Protein AF-A0A3Q1H8G5-F1 (afdb_monomer)

Secondary structure (DSSP, 8-state):
------------------------TT--EES-EEPPTTS-TTEEEEESSTTS-SSEEEEEEEETTEEE--TT---SS-EE----EE----EE-GGGGTT-TTS-EEEE-BTTBEE-TT-TTPEEEETTEEEEEEEEES-SSSTTSS-EEEEETTSHHHHHHHHHHHSS--

Radius of gyration: 20.3 Å; Cα contacts (8 Å, |Δi|>4): 297; chains: 1; bounding box: 33×38×78 Å

Foldseek 3Di:
DDDDDDDDDDDDDDDDPPPPPPPPVDPQKFQFDFDDPPRCVFKWWDAQDPVNPPQIAIWGPQDPPDTFFDPVSDYPHDIDDDTDTDDDWAWDDVPVVVPPVPFQKTWTADPRIDGDHRHGHTFDDDPRDGQWGFHAAPDDPDPRPGTGMTGGCVPPVNQVVCCVVVVDRD

Sequence (170 aa):
LGGISPSLGGELSISGVTVSTVVHLQKRIIGGQTCGKNERQYHVKLSTDPTGTSLLCGGSLVSKQWILTAAHCKFPGNIYWYTLQCLDIEVVDPRFLETTSYQHLFCAKTPKVDISKGNSGGGVVYKDRIYGVITFSGARTHAFVKPAVFMNIYHESYLRWITQTVGVDA

Organism: Anabas testudineus (NCBI:txid64144)

Mean predicted aligned error: 12.1 Å

pLDDT: mean 70.74, std 19.52, range [25.08, 91.75]

Solvent-accessible surface area (backbone atoms only — not comparable to full-atom values): 10540 Å² total; per-residue (Å²): 140,85,86,87,84,88,86,84,90,77,91,82,81,83,91,77,85,76,76,73,84,64,82,64,93,68,63,40,42,42,75,49,42,74,49,55,92,79,76,48,84,38,65,38,39,39,22,64,43,96,83,65,78,44,70,52,24,22,15,22,53,72,49,102,89,41,71,48,55,36,84,89,67,75,74,97,51,60,82,47,86,75,95,54,70,40,74,87,70,42,78,44,84,53,84,88,50,83,86,50,93,87,60,64,62,46,27,28,53,38,90,72,37,38,74,39,83,33,39,32,6,18,59,40,73,56,93,95,31,55,44,25,32,30,59,49,54,62,39,95,87,47,83,65,73,43,44,32,36,26,38,38,42,67,41,67,73,46,39,50,50,47,27,72,72,72,72,44,87,101

Structure (mmCIF, N/CA/C/O backbone):
data_AF-A0A3Q1H8G5-F1
#
_entry.id   AF-A0A3Q1H8G5-F1
#
loop_
_atom_site.group_PDB
_atom_site.id
_atom_site.type_symbol
_atom_site.label_atom_id
_atom_site.label_alt_id
_atom_site.label_comp_id
_atom_site.label_asym_id
_atom_site.label_entity_id
_atom_site.label_seq_id
_atom_site.pdbx_PDB_ins_code
_atom_site.Cartn_x
_atom_site.Cartn_y
_atom_site.Cartn_z
_atom_site.occupancy
_atom_site.B_iso_or_equiv
_atom_site.auth_seq_id
_atom_site.auth_comp_id
_atom_site.auth_asym_id
_atom_site.auth_atom_id
_atom_site.pdbx_PDB_model_num
ATOM 1 N N . LEU A 1 1 ? -5.800 -14.098 -61.356 1.00 33.84 1 LEU A N 1
ATOM 2 C CA . LEU A 1 1 ? -4.743 -13.210 -61.893 1.00 33.84 1 LEU A CA 1
ATOM 3 C C . LEU A 1 1 ? -4.553 -12.072 -60.904 1.00 33.84 1 LEU A C 1
ATOM 5 O O . LEU A 1 1 ? -5.529 -11.389 -60.633 1.00 33.84 1 LEU A O 1
ATOM 9 N N . GLY A 1 2 ? -3.350 -11.925 -60.345 1.00 32.28 2 GLY A N 1
ATOM 10 C CA . GLY A 1 2 ? -2.993 -10.807 -59.464 1.00 32.28 2 GLY A CA 1
ATOM 11 C C . GLY A 1 2 ? -2.474 -11.235 -58.093 1.00 32.28 2 GLY A C 1
ATOM 12 O O . GLY A 1 2 ? -3.167 -11.079 -57.097 1.00 32.28 2 GLY A O 1
ATOM 13 N N . GLY A 1 3 ? -1.256 -11.774 -58.050 1.00 25.08 3 GLY A N 1
ATOM 14 C CA . GLY A 1 3 ? -0.401 -11.647 -56.870 1.00 25.08 3 GLY A CA 1
ATOM 15 C C . GLY A 1 3 ? 0.509 -10.427 -57.034 1.00 25.08 3 GLY A C 1
ATOM 16 O O . GLY A 1 3 ? 0.757 -10.034 -58.168 1.00 25.08 3 GLY A O 1
ATOM 17 N N . ILE A 1 4 ? 0.964 -9.853 -55.916 1.00 31.89 4 ILE A N 1
ATOM 18 C CA . ILE A 1 4 ? 2.313 -9.318 -55.634 1.00 31.89 4 ILE A CA 1
ATOM 19 C C . ILE A 1 4 ? 2.348 -8.997 -54.123 1.00 31.89 4 ILE A C 1
ATOM 21 O O . ILE A 1 4 ? 1.467 -8.334 -53.584 1.00 31.89 4 ILE A O 1
ATOM 25 N N . SER A 1 5 ? 3.389 -9.478 -53.453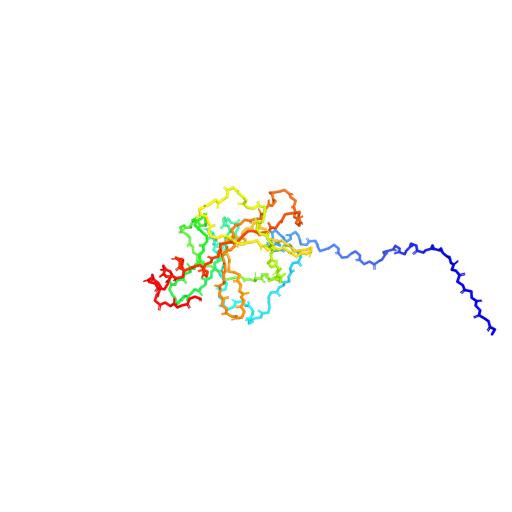 1.00 27.59 5 SER A N 1
ATOM 26 C CA . SER A 1 5 ? 3.923 -9.029 -52.157 1.00 27.59 5 SER A CA 1
ATOM 27 C C . SER A 1 5 ? 5.415 -8.714 -52.405 1.00 27.59 5 SER A C 1
ATOM 29 O O . SER A 1 5 ? 5.925 -9.165 -53.434 1.00 27.59 5 SER A O 1
ATOM 31 N N . PRO A 1 6 ? 6.211 -8.174 -51.465 1.00 50.50 6 PRO A N 1
ATOM 32 C CA . PRO A 1 6 ? 6.148 -6.942 -50.661 1.00 50.50 6 PRO A CA 1
ATOM 33 C C . PRO A 1 6 ? 7.353 -6.003 -50.983 1.00 50.50 6 PRO A C 1
ATOM 35 O O . PRO A 1 6 ? 8.264 -6.413 -51.696 1.00 50.50 6 PRO A O 1
ATOM 38 N N . SER A 1 7 ? 7.424 -4.773 -50.440 1.00 29.95 7 SER A N 1
ATOM 39 C CA . SER A 1 7 ? 8.676 -4.181 -49.887 1.00 29.95 7 SER A CA 1
ATOM 40 C C . SER A 1 7 ? 8.590 -2.696 -49.474 1.00 29.95 7 SER A C 1
ATOM 42 O O . SER A 1 7 ? 8.027 -1.862 -50.169 1.00 29.95 7 SER A O 1
ATOM 44 N N . LEU A 1 8 ? 9.249 -2.441 -48.332 1.00 32.53 8 LEU A N 1
ATOM 45 C CA . LEU A 1 8 ? 10.054 -1.280 -47.913 1.00 32.53 8 LEU A CA 1
ATOM 46 C C . LEU A 1 8 ? 9.438 0.125 -47.725 1.00 32.53 8 LEU A C 1
ATOM 48 O O . LEU A 1 8 ? 9.136 0.836 -48.672 1.00 32.53 8 LEU A O 1
ATOM 52 N N . GLY A 1 9 ? 9.540 0.590 -46.472 1.00 36.12 9 GLY A N 1
ATOM 53 C CA . GLY A 1 9 ? 10.155 1.889 -46.170 1.00 36.12 9 GLY A CA 1
ATOM 54 C C . GLY A 1 9 ? 9.215 3.089 -46.102 1.00 36.12 9 GLY A C 1
ATOM 55 O O . GLY A 1 9 ? 9.103 3.847 -47.054 1.00 36.12 9 GLY A O 1
ATOM 56 N N . GLY A 1 10 ? 8.619 3.316 -44.931 1.00 28.31 10 GLY A N 1
ATOM 57 C CA . GLY A 1 10 ? 7.904 4.551 -44.617 1.00 28.31 10 GLY A CA 1
ATOM 58 C C . GLY A 1 10 ? 8.038 4.883 -43.138 1.00 28.31 10 GLY A C 1
ATOM 59 O O . GLY A 1 10 ? 7.165 4.553 -42.341 1.00 28.31 10 GLY A O 1
ATOM 60 N N . GLU A 1 11 ? 9.154 5.505 -42.770 1.00 36.53 11 GLU A N 1
ATOM 61 C CA . GLU A 1 11 ? 9.314 6.200 -41.496 1.00 36.53 11 GLU A CA 1
ATOM 62 C C . GLU A 1 11 ? 8.418 7.449 -41.543 1.00 36.53 11 GLU A C 1
ATOM 64 O O . GLU A 1 11 ? 8.689 8.386 -42.292 1.00 36.53 11 GLU A O 1
ATOM 69 N N . LEU A 1 12 ? 7.298 7.443 -40.813 1.00 27.19 12 LEU A N 1
ATOM 70 C CA . LEU A 1 12 ? 6.397 8.595 -40.716 1.00 27.19 12 LEU A CA 1
ATOM 71 C C . LEU A 1 12 ? 6.588 9.275 -39.360 1.00 27.19 12 LEU A C 1
ATOM 73 O O . LEU A 1 12 ? 6.118 8.820 -38.317 1.00 27.19 12 LEU A O 1
ATOM 77 N N . SER A 1 13 ? 7.344 10.367 -39.426 1.00 30.36 13 SER A N 1
ATOM 78 C CA . SER A 1 13 ? 7.759 11.238 -38.335 1.00 30.36 13 SER A CA 1
ATOM 79 C C . SER A 1 13 ? 6.716 12.343 -38.079 1.00 30.36 13 SER A C 1
ATOM 81 O O . SER A 1 13 ? 6.451 13.174 -38.941 1.00 30.36 13 SER A O 1
ATOM 83 N N . ILE A 1 14 ? 6.130 12.276 -36.875 1.00 39.06 14 ILE A N 1
ATOM 84 C CA . ILE A 1 14 ? 5.570 13.308 -35.969 1.00 39.06 14 ILE A CA 1
ATOM 85 C C . ILE A 1 14 ? 4.815 14.537 -36.513 1.00 39.06 14 ILE A C 1
ATOM 87 O O . ILE A 1 14 ? 5.379 15.444 -37.116 1.00 39.06 14 ILE A O 1
ATOM 91 N N . SER A 1 15 ? 3.582 14.705 -36.018 1.00 26.53 15 SER A N 1
ATOM 92 C CA . SER A 1 15 ? 3.070 16.007 -35.555 1.00 26.53 15 SER A CA 1
ATOM 93 C C . SER A 1 15 ? 2.015 15.815 -34.468 1.00 26.53 15 SER A C 1
ATOM 95 O O . SER A 1 15 ? 0.877 15.437 -34.722 1.00 26.53 15 SER A O 1
ATOM 97 N N . GLY A 1 16 ? 2.446 16.041 -33.228 1.00 26.61 16 GLY A N 1
ATOM 98 C CA . GLY A 1 16 ? 1.629 15.913 -32.026 1.00 26.61 16 GLY A CA 1
ATOM 99 C C . GLY A 1 16 ? 2.479 15.898 -30.761 1.00 26.61 16 GLY A C 1
ATOM 100 O O . GLY A 1 16 ? 2.270 15.068 -29.883 1.00 26.61 16 GLY A O 1
ATOM 101 N N . VAL A 1 17 ? 3.489 16.769 -30.677 1.00 31.33 17 VAL A N 1
ATOM 102 C CA . VAL A 1 17 ? 4.224 16.977 -29.427 1.00 31.33 17 VAL A CA 1
ATOM 103 C C . VAL A 1 17 ? 3.370 17.881 -28.545 1.00 31.33 17 VAL A C 1
ATOM 105 O O . VAL A 1 17 ? 3.508 19.100 -28.555 1.00 31.33 17 VAL A O 1
ATOM 108 N N . THR A 1 18 ? 2.475 17.294 -27.758 1.00 25.98 18 THR A N 1
ATOM 109 C CA . THR A 1 18 ? 2.007 17.962 -26.544 1.00 25.98 18 THR A CA 1
ATOM 110 C C . THR A 1 18 ? 3.031 17.693 -25.452 1.00 25.98 18 THR A C 1
ATOM 112 O O . THR A 1 18 ? 2.950 16.693 -24.735 1.00 25.98 18 THR A O 1
ATOM 115 N N . VAL A 1 19 ? 4.015 18.588 -25.326 1.00 32.91 19 VAL A N 1
ATOM 116 C CA . VAL A 1 19 ? 4.731 18.741 -24.057 1.00 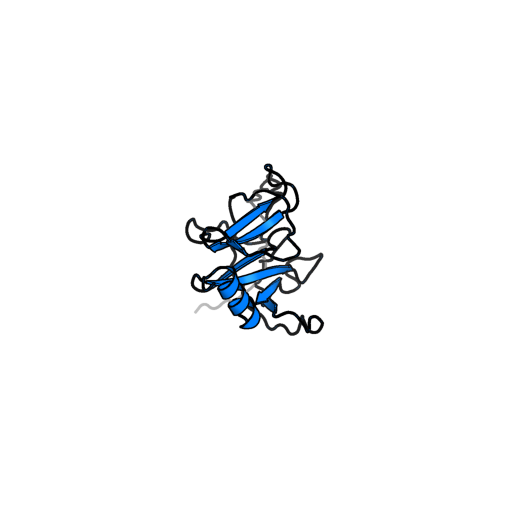32.91 19 VAL A CA 1
ATOM 117 C C . VAL A 1 19 ? 3.693 19.228 -23.055 1.00 32.91 19 VAL A C 1
ATOM 119 O O . VAL A 1 19 ? 3.264 20.378 -23.101 1.00 32.91 19 VAL A O 1
ATOM 122 N N . SER A 1 20 ? 3.257 18.352 -22.152 1.00 30.88 20 SER A N 1
ATOM 123 C CA . SER A 1 20 ? 2.585 18.814 -20.943 1.00 30.88 20 SER A CA 1
ATOM 124 C C . SER A 1 20 ? 3.649 19.517 -20.100 1.00 30.88 20 SER A C 1
ATOM 126 O O . SER A 1 20 ? 4.441 18.874 -19.417 1.00 30.88 20 SER A O 1
ATOM 128 N N . THR A 1 21 ? 3.717 20.844 -20.207 1.00 27.92 21 THR A N 1
ATOM 129 C CA . THR A 1 21 ? 4.611 21.721 -19.432 1.00 27.92 21 THR A CA 1
ATOM 130 C C . THR A 1 21 ? 4.172 21.890 -17.981 1.00 27.92 21 THR A C 1
ATOM 132 O O . THR A 1 21 ? 4.693 22.744 -17.269 1.00 27.92 21 THR A O 1
ATOM 135 N N . VAL A 1 22 ? 3.284 21.035 -17.479 1.00 26.89 22 VAL A N 1
ATOM 136 C CA . VAL A 1 22 ? 3.181 20.861 -16.038 1.00 26.89 22 VAL A CA 1
ATOM 137 C C . VAL A 1 22 ? 4.215 19.811 -15.678 1.00 26.89 22 VAL A C 1
ATOM 139 O O . VAL A 1 22 ? 4.027 18.622 -15.937 1.00 26.89 22 VAL A O 1
ATOM 142 N N . VAL A 1 23 ? 5.311 20.243 -15.057 1.00 28.80 23 VAL A N 1
ATOM 143 C CA . VAL A 1 23 ? 6.088 19.359 -14.192 1.00 28.80 23 VAL A CA 1
ATOM 144 C C . VAL A 1 23 ? 5.113 18.888 -13.115 1.00 28.80 23 VAL A C 1
ATOM 146 O O . VAL A 1 23 ? 4.964 19.508 -12.066 1.00 28.80 23 VAL A O 1
ATOM 149 N N . HIS A 1 24 ? 4.358 17.828 -13.394 1.00 31.58 24 HIS A N 1
ATOM 150 C CA . HIS A 1 24 ? 3.509 17.210 -12.399 1.00 31.58 24 HIS A CA 1
ATOM 151 C C . HIS A 1 24 ? 4.478 16.453 -11.498 1.00 31.58 24 HIS A C 1
ATOM 153 O O . HIS A 1 24 ? 4.760 15.275 -11.710 1.00 31.58 24 HIS A O 1
ATOM 159 N N . LEU A 1 25 ? 5.008 17.147 -10.487 1.00 32.81 25 LEU A N 1
ATOM 160 C CA . LEU A 1 25 ? 5.880 16.631 -9.422 1.00 32.81 25 LEU A CA 1
ATOM 161 C C . LEU A 1 25 ? 5.252 15.456 -8.632 1.00 32.81 25 LEU A C 1
ATOM 163 O O . LEU A 1 25 ? 5.802 15.010 -7.632 1.00 32.81 25 LEU 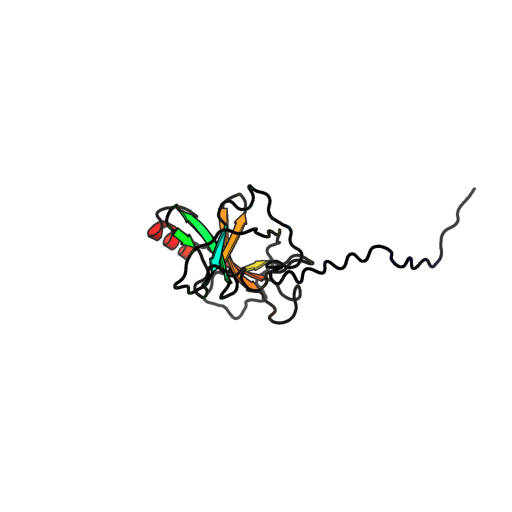A O 1
ATOM 167 N N . GLN A 1 26 ? 4.104 14.936 -9.077 1.00 39.97 26 GLN A N 1
ATOM 168 C CA . GLN A 1 26 ? 3.361 13.818 -8.516 1.00 39.97 26 GLN A CA 1
ATOM 169 C C . GLN A 1 26 ? 2.663 13.000 -9.623 1.00 39.97 26 GLN A C 1
ATOM 171 O O . GLN A 1 26 ? 1.442 12.860 -9.611 1.00 39.97 26 GLN A O 1
ATOM 176 N N . LYS A 1 27 ? 3.395 12.409 -10.579 1.00 39.00 27 LYS A N 1
ATOM 177 C CA . LYS A 1 27 ? 2.939 11.119 -11.142 1.00 39.00 27 LYS A CA 1
ATOM 178 C C . LYS A 1 27 ? 3.249 10.063 -10.090 1.00 39.00 27 LYS A C 1
ATOM 180 O O . LYS A 1 27 ? 4.320 9.463 -10.093 1.00 39.00 27 LYS A O 1
ATOM 185 N N . ARG A 1 28 ? 2.358 9.939 -9.103 1.00 60.34 28 ARG A N 1
ATOM 186 C CA . ARG A 1 28 ? 2.571 9.021 -7.982 1.00 60.34 28 ARG A CA 1
ATOM 187 C C . ARG A 1 28 ? 2.610 7.591 -8.516 1.00 60.34 28 ARG A C 1
ATOM 189 O O . ARG A 1 28 ? 3.457 6.828 -8.088 1.00 60.34 28 ARG A O 1
ATOM 196 N N . ILE A 1 29 ? 1.847 7.264 -9.547 1.00 64.12 29 ILE A N 1
ATOM 197 C CA . ILE A 1 29 ? 1.965 6.016 -10.299 1.00 64.12 29 ILE A CA 1
ATOM 198 C C . ILE A 1 29 ? 2.496 6.319 -11.703 1.00 64.12 29 ILE A C 1
ATOM 200 O O . ILE A 1 29 ? 1.997 7.210 -12.398 1.00 64.12 29 ILE A O 1
ATOM 204 N N . ILE A 1 30 ? 3.513 5.576 -12.140 1.00 73.38 30 ILE A N 1
ATOM 205 C CA . ILE A 1 30 ? 4.056 5.724 -13.492 1.00 73.38 30 ILE A CA 1
ATO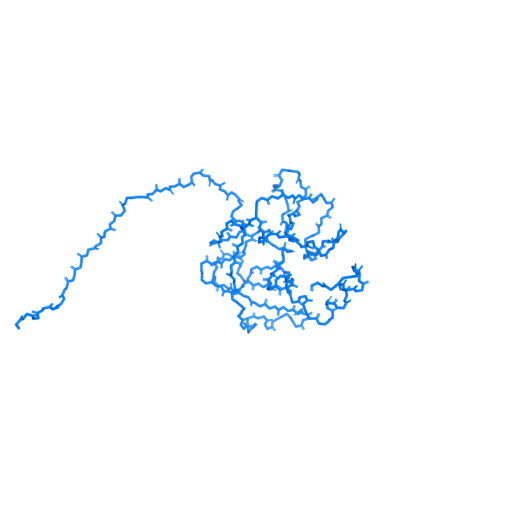M 206 C C . ILE A 1 30 ? 3.187 4.893 -14.434 1.00 73.38 30 ILE A C 1
ATOM 208 O O . ILE A 1 30 ? 2.971 3.718 -14.175 1.00 73.38 30 ILE A O 1
ATOM 212 N N . GLY A 1 31 ? 2.673 5.516 -15.498 1.00 72.62 31 GLY A N 1
ATOM 213 C CA . GLY A 1 31 ? 1.865 4.843 -16.526 1.00 72.62 31 GLY A CA 1
ATOM 214 C C . GLY A 1 31 ? 0.426 4.497 -16.133 1.00 72.62 31 GLY A C 1
ATOM 215 O O . GLY A 1 31 ? -0.279 3.919 -16.949 1.00 72.62 31 GLY A O 1
ATOM 216 N N . GLY A 1 32 ? -0.012 4.865 -14.926 1.00 74.38 32 GLY A N 1
ATOM 217 C CA . GLY A 1 32 ? -1.397 4.689 -14.484 1.00 74.38 32 GLY A CA 1
ATOM 218 C C . GLY A 1 32 ? -2.325 5.8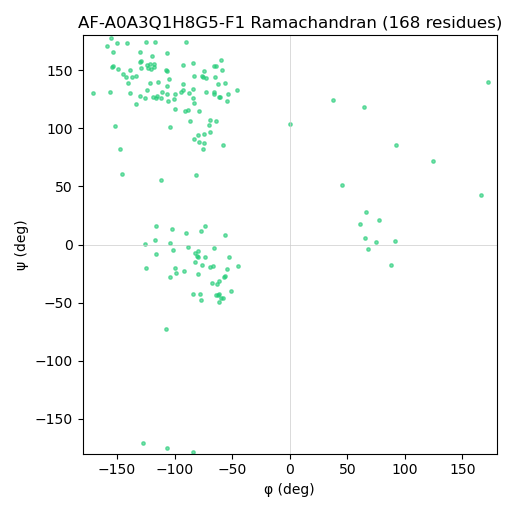20 -14.923 1.00 74.38 32 GLY A C 1
ATOM 219 O O . GLY A 1 32 ? -1.917 6.793 -15.567 1.00 74.38 32 GLY A O 1
ATOM 220 N N . GLN A 1 33 ? -3.579 5.702 -14.507 1.00 79.75 33 GLN A N 1
ATOM 221 C CA . GLN A 1 33 ? -4.677 6.598 -14.845 1.00 79.75 33 GLN A CA 1
ATOM 222 C C . GLN A 1 33 ? -5.265 7.254 -13.594 1.00 79.75 33 GLN A C 1
ATOM 224 O O . GLN A 1 33 ? -5.073 6.789 -12.472 1.00 79.75 33 GLN A O 1
ATOM 229 N N . THR A 1 34 ? -6.002 8.347 -13.771 1.00 75.00 34 THR A N 1
ATOM 230 C CA . THR A 1 34 ? -6.835 8.893 -12.692 1.00 75.00 34 THR A CA 1
ATOM 231 C C . THR A 1 34 ? -7.949 7.897 -12.374 1.00 75.00 34 THR A C 1
ATOM 233 O O . THR A 1 34 ? -8.649 7.469 -13.288 1.00 75.00 34 THR A O 1
ATOM 236 N N . CYS A 1 35 ? -8.128 7.551 -11.098 1.00 72.50 35 CYS A N 1
ATOM 237 C CA . CYS A 1 35 ? -9.200 6.644 -10.681 1.00 72.50 35 CYS A CA 1
ATOM 238 C C . CYS A 1 35 ? -10.583 7.260 -10.938 1.00 72.50 35 CYS A C 1
ATOM 240 O O . CYS A 1 35 ? -10.799 8.455 -10.691 1.00 72.50 35 CYS A O 1
ATOM 242 N N . GLY A 1 36 ? -11.554 6.431 -11.312 1.00 70.00 36 GLY A N 1
ATOM 243 C CA . GLY A 1 36 ? -12.969 6.778 -11.273 1.00 70.00 36 GLY A CA 1
ATOM 244 C C . GLY A 1 36 ? -13.440 7.126 -9.854 1.00 70.00 36 GLY A C 1
ATOM 245 O O . GLY A 1 36 ? -12.850 6.734 -8.845 1.00 70.00 36 GLY A O 1
ATOM 246 N N . LYS A 1 37 ? -14.554 7.863 -9.749 1.00 66.06 37 LYS A N 1
ATOM 247 C CA . LYS A 1 37 ? -15.092 8.347 -8.459 1.00 66.06 37 LYS A CA 1
ATOM 248 C C . LYS A 1 37 ? -15.386 7.215 -7.458 1.00 66.06 37 LYS A C 1
ATOM 250 O O . LYS A 1 37 ? -15.273 7.455 -6.256 1.00 66.06 37 LYS A O 1
ATOM 255 N N . ASN A 1 38 ? -15.698 6.019 -7.966 1.00 67.06 38 ASN A N 1
ATOM 256 C CA . ASN A 1 38 ? -16.071 4.821 -7.204 1.00 67.06 38 ASN A CA 1
ATOM 257 C C . ASN A 1 38 ? -14.933 3.797 -7.053 1.00 67.06 38 ASN A C 1
ATOM 259 O O . ASN A 1 38 ? -15.104 2.829 -6.324 1.00 67.06 38 ASN A O 1
ATOM 263 N N . GLU A 1 39 ? -13.779 4.013 -7.687 1.00 65.81 39 GLU A N 1
ATOM 264 C CA . GLU A 1 39 ? -12.614 3.107 -7.633 1.00 65.81 39 GLU A CA 1
ATOM 265 C C . GLU A 1 39 ? -11.680 3.426 -6.451 1.00 65.81 39 GLU A C 1
ATOM 267 O O . GLU A 1 39 ? -10.672 2.766 -6.223 1.00 65.81 39 GLU A O 1
ATOM 272 N N . ARG A 1 40 ? -12.012 4.470 -5.684 1.00 64.19 40 ARG A N 1
ATOM 273 C CA . ARG A 1 40 ? -11.156 5.076 -4.653 1.00 64.19 40 ARG A CA 1
ATOM 274 C C . ARG A 1 40 ? -11.704 4.975 -3.230 1.00 64.19 40 ARG A C 1
ATOM 276 O O . ARG A 1 40 ? -11.269 5.739 -2.374 1.00 64.19 40 ARG A O 1
ATOM 283 N N . GLN A 1 41 ? -12.688 4.110 -2.982 1.00 63.94 41 GLN A N 1
ATOM 284 C CA . GLN A 1 41 ? -13.548 4.195 -1.789 1.00 63.94 41 GLN A CA 1
ATOM 285 C C . GLN A 1 41 ? -12.786 4.177 -0.458 1.00 63.94 41 GLN A C 1
ATOM 287 O O . GLN A 1 41 ? -13.246 4.780 0.508 1.00 63.94 41 GLN A O 1
ATOM 292 N N . TYR A 1 42 ? -11.604 3.558 -0.426 1.00 74.81 42 TYR A N 1
ATOM 293 C CA . TYR A 1 42 ? -10.847 3.363 0.807 1.00 74.81 42 TYR A CA 1
ATOM 294 C C . TYR A 1 42 ? -9.495 4.082 0.829 1.00 74.81 42 TYR A C 1
ATOM 296 O O . TYR A 1 42 ? -8.857 4.114 1.869 1.00 74.81 42 TYR A O 1
ATOM 304 N N . HIS A 1 43 ? -9.012 4.675 -0.263 1.00 80.94 43 HIS A N 1
ATOM 305 C CA . HIS A 1 43 ? -7.630 5.167 -0.303 1.00 80.94 43 HIS A CA 1
ATOM 306 C C . HIS A 1 43 ? -7.482 6.570 0.314 1.00 80.94 43 HIS A C 1
ATOM 308 O O . HIS A 1 43 ? -8.221 7.495 -0.025 1.00 80.94 43 HIS A O 1
ATOM 314 N N . VAL A 1 44 ? -6.464 6.753 1.159 1.00 79.56 44 VAL A N 1
ATOM 315 C CA . VAL A 1 44 ? -6.110 8.039 1.791 1.00 79.56 44 VAL A CA 1
ATOM 316 C C . VAL A 1 44 ? -4.690 8.472 1.434 1.00 79.56 44 VAL A C 1
ATOM 318 O O . VAL A 1 44 ? -3.807 7.638 1.238 1.00 79.56 44 VAL A O 1
ATOM 321 N N . LYS A 1 45 ? -4.439 9.787 1.398 1.00 79.00 45 LYS A N 1
ATOM 322 C CA . LYS A 1 45 ? -3.082 10.346 1.347 1.00 79.00 45 LYS A CA 1
ATOM 323 C C . LYS A 1 45 ? -2.685 10.810 2.748 1.00 79.00 45 LYS A C 1
ATOM 325 O O . LYS A 1 45 ? -3.357 11.632 3.363 1.00 79.00 45 LYS A O 1
ATOM 330 N N . LEU A 1 46 ? -1.552 10.309 3.215 1.00 78.88 46 LEU A N 1
ATOM 331 C CA . LEU A 1 46 ? -0.916 10.730 4.456 1.00 78.88 46 LEU A CA 1
ATOM 332 C C . LEU A 1 46 ? 0.207 11.716 4.112 1.00 78.88 46 LEU A C 1
ATOM 334 O O . LEU A 1 46 ? 1.007 11.442 3.209 1.00 78.88 46 LEU A O 1
ATOM 338 N N . SER A 1 47 ? 0.216 12.873 4.776 1.00 76.25 47 SER A N 1
ATOM 339 C CA . SER A 1 47 ? 1.158 13.974 4.536 1.00 76.25 47 SER A CA 1
ATOM 340 C C . SER A 1 47 ? 1.547 14.636 5.853 1.00 76.25 47 SER A C 1
ATOM 342 O O . SER A 1 47 ? 0.715 14.799 6.745 1.00 76.25 47 SER A O 1
ATOM 344 N N . THR A 1 48 ? 2.802 15.065 5.966 1.00 71.25 48 THR A N 1
ATOM 345 C CA . THR A 1 48 ? 3.280 15.835 7.125 1.00 71.25 48 THR A CA 1
ATOM 346 C C . THR A 1 48 ? 2.955 17.323 7.049 1.00 71.25 48 THR A C 1
ATOM 348 O O . THR A 1 48 ? 3.022 17.994 8.074 1.00 71.25 48 THR A O 1
ATOM 351 N N . ASP A 1 49 ? 2.571 17.842 5.879 1.00 69.31 49 ASP A N 1
ATOM 352 C CA . ASP A 1 49 ? 2.178 19.243 5.700 1.00 69.31 49 ASP A CA 1
ATOM 353 C C . ASP A 1 49 ? 0.823 19.405 4.970 1.00 69.31 49 ASP A C 1
ATOM 355 O O . ASP A 1 49 ? 0.391 18.486 4.259 1.00 69.31 49 ASP A O 1
ATOM 359 N N . PRO A 1 50 ? 0.139 20.560 5.140 1.00 62.31 50 PRO A N 1
ATOM 360 C CA . PRO A 1 50 ? -1.113 20.883 4.441 1.00 62.31 50 PRO A CA 1
ATOM 361 C C . PRO A 1 50 ? -0.947 21.134 2.942 1.00 62.31 50 PRO A C 1
ATOM 363 O O . PRO A 1 50 ? -1.917 21.072 2.190 1.00 62.31 50 PRO A O 1
ATOM 366 N N . THR A 1 51 ? 0.271 21.436 2.494 1.00 64.38 51 THR A N 1
ATOM 367 C CA . THR A 1 51 ? 0.594 21.681 1.085 1.00 64.38 51 THR A CA 1
ATOM 368 C C . THR A 1 51 ? 0.745 20.377 0.291 1.00 64.38 51 THR A C 1
ATOM 370 O O . THR A 1 51 ? 0.771 20.393 -0.938 1.00 64.38 51 THR A O 1
ATOM 373 N N . GLY A 1 52 ? 0.792 19.226 0.968 1.00 59.41 52 GLY A N 1
ATOM 374 C CA . GLY A 1 52 ? 1.002 17.911 0.378 1.00 59.41 52 GLY A CA 1
ATOM 375 C C . GLY A 1 52 ? 2.391 17.731 -0.238 1.00 59.41 52 GLY A C 1
ATOM 376 O O . GLY A 1 52 ? 2.493 16.978 -1.216 1.00 59.41 52 GLY A O 1
ATOM 377 N N . THR A 1 53 ? 3.406 18.440 0.269 1.00 61.53 53 THR A N 1
ATOM 378 C CA . THR A 1 53 ? 4.757 18.563 -0.314 1.00 61.53 53 THR A CA 1
ATOM 379 C C . THR A 1 53 ? 5.837 17.740 0.393 1.00 61.53 53 THR A C 1
ATOM 381 O O . THR A 1 53 ? 6.792 17.320 -0.257 1.00 61.53 53 THR A O 1
ATOM 384 N N . SER A 1 54 ? 5.694 17.469 1.689 1.00 62.75 54 SER A N 1
ATOM 385 C CA . SER A 1 54 ? 6.616 16.662 2.502 1.00 62.75 54 SER A CA 1
ATOM 386 C C . SER A 1 54 ? 6.031 15.283 2.832 1.00 62.75 54 SER A C 1
ATOM 388 O O . SER A 1 54 ? 4.856 15.047 2.572 1.00 62.75 54 SER A O 1
ATOM 390 N N . LEU A 1 55 ? 6.898 14.360 3.292 1.00 62.72 55 LEU A N 1
ATOM 391 C CA . LEU A 1 55 ? 6.706 12.905 3.464 1.00 62.72 55 LEU A CA 1
ATOM 392 C C . LEU A 1 55 ? 5.317 12.387 3.049 1.00 62.72 55 LEU A C 1
ATOM 394 O O . LEU A 1 55 ? 4.326 12.540 3.758 1.00 62.72 55 LEU A O 1
ATOM 398 N N . LEU A 1 56 ? 5.258 11.752 1.883 1.00 76.94 56 LEU A N 1
ATOM 399 C CA . LEU A 1 56 ? 4.009 11.316 1.276 1.00 76.94 56 LEU A CA 1
ATOM 400 C C . LEU A 1 56 ? 3.877 9.805 1.406 1.00 76.94 56 LEU A C 1
ATOM 402 O O . LEU A 1 56 ? 4.731 9.097 0.890 1.00 76.94 56 LEU A O 1
ATOM 406 N N . CYS A 1 57 ? 2.796 9.308 2.006 1.00 84.56 57 CYS A N 1
ATOM 407 C CA . CYS A 1 57 ? 2.378 7.903 1.896 1.00 84.56 57 CYS A CA 1
ATOM 408 C C . CYS A 1 57 ? 0.903 7.788 1.510 1.00 84.56 57 CYS A C 1
ATOM 410 O O . CYS A 1 57 ? 0.151 8.771 1.519 1.00 84.56 57 CYS A O 1
ATOM 412 N N . GLY A 1 58 ? 0.514 6.593 1.095 1.00 85.19 58 GLY A N 1
ATOM 413 C CA . GLY A 1 58 ? -0.869 6.172 1.005 1.00 85.19 58 GLY A CA 1
ATOM 414 C C . GLY A 1 58 ? -1.333 5.516 2.304 1.00 85.19 58 GLY A C 1
ATOM 415 O O . GLY A 1 58 ? -0.557 5.253 3.226 1.00 85.19 58 GLY A O 1
ATOM 416 N N . GLY A 1 59 ? -2.617 5.219 2.345 1.00 86.62 59 GLY A N 1
ATOM 417 C CA . GLY A 1 59 ? -3.253 4.405 3.366 1.00 86.62 59 GLY A CA 1
ATOM 418 C C . GLY A 1 59 ? -4.563 3.852 2.829 1.00 86.62 59 GLY A C 1
ATOM 419 O O . GLY A 1 59 ? -5.034 4.284 1.772 1.00 86.62 59 GLY A O 1
ATOM 420 N N . SER A 1 60 ? -5.166 2.944 3.584 1.00 88.19 60 SER A N 1
ATOM 421 C CA . SER A 1 60 ? -6.519 2.459 3.333 1.00 88.19 60 SER A CA 1
ATOM 422 C C . SER A 1 60 ? -7.386 2.624 4.575 1.00 88.19 60 SER A C 1
ATOM 424 O O . SER A 1 60 ? -7.017 2.158 5.649 1.00 88.19 60 SER A O 1
ATOM 426 N N . LEU A 1 61 ? -8.528 3.288 4.442 1.00 86.31 61 LEU A N 1
ATOM 427 C CA . LEU A 1 61 ? -9.556 3.393 5.466 1.00 86.31 61 LEU A CA 1
ATOM 428 C C . LEU A 1 61 ? -10.225 2.023 5.624 1.00 86.31 61 LEU A C 1
ATOM 430 O O . LEU A 1 61 ? -11.033 1.628 4.788 1.00 86.31 61 LEU A O 1
ATOM 434 N N . VAL A 1 62 ? -9.860 1.302 6.683 1.00 87.88 62 VAL A N 1
ATOM 435 C CA . VAL A 1 62 ? -10.390 -0.040 6.984 1.00 87.88 62 VAL A CA 1
ATOM 436 C C . VAL A 1 62 ? -11.617 0.023 7.891 1.00 87.88 62 VAL A C 1
ATOM 438 O O . VAL A 1 62 ? -12.451 -0.873 7.880 1.00 87.88 62 VAL A O 1
ATOM 441 N N . SER A 1 63 ? -11.782 1.110 8.647 1.00 85.62 63 SER A N 1
ATOM 442 C CA . SER A 1 63 ? -13.025 1.431 9.349 1.00 85.62 63 SER A CA 1
ATOM 443 C C . SER A 1 63 ? -13.128 2.937 9.588 1.00 85.62 63 SER A C 1
ATOM 445 O O . SER A 1 63 ? -12.202 3.686 9.285 1.00 85.62 63 SER A O 1
ATOM 447 N N . LYS A 1 64 ? -14.238 3.405 10.174 1.00 84.75 64 LYS A N 1
ATOM 448 C CA . LYS A 1 64 ? -14.495 4.840 10.419 1.00 84.75 64 LYS A CA 1
ATOM 449 C C . LYS A 1 64 ? -13.395 5.559 11.214 1.00 84.75 64 LYS A C 1
ATOM 451 O O . LYS A 1 64 ? -13.337 6.783 11.169 1.00 84.75 64 LYS A O 1
ATOM 456 N N . GLN A 1 65 ? -12.571 4.824 11.959 1.00 86.75 65 GLN A N 1
ATOM 457 C CA . GLN A 1 65 ? -11.550 5.379 12.854 1.00 86.75 65 GLN A CA 1
ATOM 458 C C . GLN A 1 65 ? -10.145 4.834 12.580 1.00 86.75 65 GLN A C 1
ATOM 460 O O . GLN A 1 65 ? -9.203 5.223 13.265 1.00 86.75 65 GLN A O 1
ATOM 465 N N . TRP A 1 66 ? -9.987 3.948 11.593 1.00 88.31 66 TRP A N 1
ATOM 466 C CA . TRP A 1 66 ? -8.741 3.219 11.390 1.00 88.31 66 TRP A CA 1
ATOM 467 C C . TRP A 1 66 ? -8.267 3.303 9.947 1.00 88.31 66 TRP A C 1
ATOM 469 O O . TRP A 1 66 ? -8.993 2.981 9.004 1.00 88.31 66 TRP A O 1
ATOM 479 N N . ILE A 1 67 ? -7.006 3.704 9.798 1.00 88.56 67 ILE A N 1
ATOM 480 C CA . ILE A 1 67 ? -6.274 3.684 8.537 1.00 88.56 67 ILE A CA 1
ATOM 481 C C . ILE A 1 67 ? -5.173 2.638 8.647 1.00 88.56 67 ILE A C 1
ATOM 483 O O . ILE A 1 67 ? -4.338 2.691 9.548 1.00 88.56 67 ILE A O 1
ATOM 487 N N . LEU A 1 68 ? -5.150 1.721 7.689 1.00 89.44 68 LEU A N 1
ATOM 488 C CA . LEU A 1 68 ? -4.054 0.793 7.474 1.00 89.44 68 LEU A CA 1
ATOM 489 C C . LEU A 1 68 ? -3.007 1.443 6.561 1.00 89.44 68 LEU A C 1
ATOM 491 O O . LEU A 1 68 ? -3.344 1.980 5.507 1.00 89.44 68 LEU A O 1
ATOM 495 N N . THR A 1 69 ? -1.737 1.409 6.957 1.00 90.31 69 THR A N 1
ATOM 496 C CA . THR A 1 69 ? -0.608 1.941 6.178 1.00 90.31 69 THR A CA 1
ATOM 497 C C . THR A 1 69 ? 0.668 1.146 6.476 1.00 90.31 69 THR A C 1
ATOM 499 O O . THR A 1 69 ? 0.678 0.270 7.339 1.00 90.31 69 THR A O 1
ATOM 502 N N . ALA A 1 70 ? 1.753 1.422 5.753 1.00 89.06 70 ALA A N 1
ATOM 503 C CA . ALA A 1 70 ? 3.031 0.751 5.960 1.00 89.06 70 ALA A CA 1
ATOM 504 C C . ALA A 1 70 ? 3.727 1.282 7.225 1.00 89.06 70 ALA A C 1
ATOM 506 O O . ALA A 1 70 ? 3.695 2.475 7.501 1.00 89.06 70 ALA A O 1
ATOM 507 N N . ALA A 1 71 ? 4.427 0.428 7.974 1.00 87.12 71 ALA A N 1
ATOM 508 C CA . ALA A 1 71 ? 5.060 0.835 9.235 1.00 87.12 71 ALA A CA 1
ATOM 509 C C . ALA A 1 71 ? 6.122 1.943 9.073 1.00 87.12 71 ALA A C 1
ATOM 511 O O . ALA A 1 71 ? 6.293 2.781 9.959 1.00 87.12 71 ALA A O 1
ATOM 512 N N . HIS A 1 72 ? 6.826 1.984 7.934 1.00 85.62 72 HIS A N 1
ATOM 513 C CA . HIS A 1 72 ? 7.807 3.039 7.643 1.00 85.62 72 HIS A CA 1
ATOM 514 C C . HIS A 1 72 ? 7.162 4.387 7.298 1.00 85.62 72 HIS A C 1
ATOM 516 O O . HIS A 1 72 ? 7.851 5.406 7.257 1.00 85.62 72 HIS A O 1
ATOM 522 N N . CYS A 1 73 ? 5.849 4.413 7.080 1.00 81.50 73 CYS A N 1
ATOM 523 C CA . CYS A 1 73 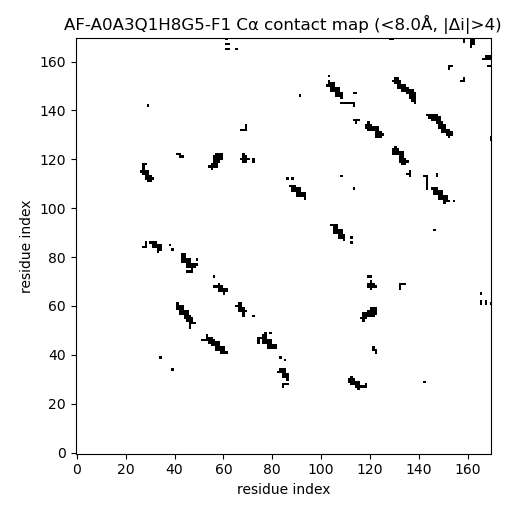? 5.052 5.619 6.920 1.00 81.50 73 CYS A CA 1
ATOM 524 C C . CYS A 1 73 ? 4.701 6.206 8.299 1.00 81.50 73 CYS A C 1
ATOM 526 O O . CYS A 1 73 ? 3.537 6.300 8.683 1.00 81.50 73 CYS A O 1
ATOM 528 N N . LYS A 1 74 ? 5.730 6.559 9.083 1.00 72.06 74 LYS A N 1
ATOM 529 C CA . LYS A 1 74 ? 5.576 7.138 10.423 1.00 72.06 74 LYS A CA 1
ATOM 530 C C . LYS A 1 74 ? 5.229 8.622 10.306 1.00 72.06 74 LYS A C 1
ATOM 532 O O . LYS A 1 74 ? 6.060 9.417 9.872 1.00 72.06 74 LYS A O 1
ATOM 537 N N . PHE A 1 75 ? 4.027 8.994 10.738 1.00 68.50 75 PHE A N 1
ATOM 538 C CA . PHE A 1 75 ? 3.533 10.368 10.666 1.00 68.50 75 PHE A CA 1
ATOM 539 C C . PHE A 1 75 ? 3.097 10.895 12.033 1.00 68.50 75 PHE A C 1
ATOM 541 O O . PHE A 1 75 ? 2.311 10.232 12.704 1.00 68.50 75 PHE A O 1
ATOM 548 N N . PRO A 1 76 ? 3.519 12.111 12.415 1.00 56.06 76 PRO A N 1
ATOM 549 C CA . PRO A 1 76 ? 2.861 12.902 13.452 1.00 56.06 76 PRO A CA 1
ATOM 550 C C . PRO A 1 76 ? 1.751 13.827 12.892 1.00 56.06 76 PRO A C 1
ATOM 552 O O . PRO A 1 76 ? 1.310 14.728 13.595 1.00 56.06 76 PRO A O 1
ATOM 555 N N . GLY A 1 77 ? 1.362 13.678 11.615 1.00 60.66 77 GLY A N 1
ATOM 556 C CA . GLY A 1 77 ? 0.611 14.685 10.845 1.00 60.66 77 GLY A CA 1
ATOM 557 C C . GLY A 1 77 ? -0.874 14.391 10.583 1.00 60.66 77 GLY A C 1
ATOM 558 O O . GLY A 1 77 ? -1.432 13.400 11.045 1.00 60.66 77 GLY A O 1
ATOM 559 N N . ASN A 1 78 ? -1.501 15.275 9.799 1.00 64.44 78 ASN A N 1
ATOM 560 C CA . ASN A 1 78 ? -2.920 15.234 9.424 1.00 64.44 78 ASN A CA 1
ATOM 561 C C . ASN A 1 78 ? -3.194 14.309 8.216 1.00 64.44 78 ASN A C 1
ATOM 563 O O . ASN A 1 78 ? -2.329 14.074 7.371 1.00 64.44 78 ASN A O 1
ATOM 567 N N . ILE A 1 79 ? -4.436 13.827 8.099 1.00 67.94 79 ILE A N 1
ATOM 568 C CA . ILE A 1 79 ? -4.922 13.031 6.958 1.00 67.94 79 ILE A CA 1
ATOM 569 C C . ILE A 1 79 ? -5.561 13.967 5.928 1.00 67.94 79 ILE A C 1
ATOM 571 O O . ILE A 1 79 ? -6.394 14.797 6.292 1.00 67.94 79 ILE A O 1
ATOM 575 N N . TYR A 1 80 ? -5.220 13.810 4.645 1.00 65.62 80 TYR A N 1
ATOM 576 C CA . TYR A 1 80 ? -5.773 14.637 3.568 1.00 65.62 80 TYR A CA 1
ATOM 577 C C . TYR A 1 80 ? -6.324 13.801 2.405 1.00 65.62 80 TYR A C 1
ATOM 579 O O . TYR A 1 80 ? -5.838 12.711 2.092 1.00 65.62 80 TYR A O 1
ATOM 587 N N . TRP A 1 81 ? -7.311 14.362 1.706 1.00 60.69 81 TRP A N 1
ATOM 588 C CA . TRP A 1 81 ? -7.939 13.769 0.523 1.00 60.69 81 TRP A CA 1
ATOM 589 C C . TRP A 1 81 ? -7.485 14.513 -0.738 1.00 60.69 81 TRP A C 1
ATOM 591 O O . TRP A 1 81 ? -7.565 15.736 -0.791 1.00 60.69 81 TRP A O 1
ATOM 601 N N . TYR A 1 82 ? -7.019 13.792 -1.760 1.00 60.66 82 TYR A N 1
ATOM 602 C CA . TYR A 1 82 ? -6.559 14.369 -3.033 1.00 60.66 82 TYR A CA 1
ATOM 603 C C . TYR A 1 82 ? -6.985 13.502 -4.223 1.00 60.66 82 TYR A C 1
ATOM 605 O O . TYR A 1 82 ? -7.509 12.404 -4.046 1.00 60.66 82 TYR A O 1
ATOM 613 N N . THR A 1 83 ? -6.749 13.990 -5.444 1.00 61.94 83 THR A N 1
ATOM 614 C CA . THR A 1 83 ? -6.889 13.203 -6.677 1.00 61.94 83 THR A CA 1
ATOM 615 C C . THR A 1 83 ? -5.940 12.006 -6.652 1.00 61.94 83 THR A C 1
ATOM 617 O O . THR A 1 83 ? -4.739 12.161 -6.431 1.00 61.94 83 THR A O 1
ATOM 620 N N . LEU A 1 84 ? -6.492 10.814 -6.873 1.00 66.44 84 LEU A N 1
ATOM 621 C CA . LEU A 1 84 ? -5.773 9.546 -6.795 1.00 66.44 84 LEU A CA 1
ATOM 622 C C . LEU A 1 84 ? -5.520 8.969 -8.183 1.00 66.44 84 LEU A C 1
ATOM 624 O O . LEU A 1 84 ? -6.312 9.167 -9.107 1.00 66.44 84 LEU A O 1
ATOM 628 N N . GLN A 1 85 ? -4.408 8.250 -8.298 1.00 71.06 85 GLN A N 1
ATOM 629 C CA . GLN A 1 85 ? -4.085 7.445 -9.468 1.00 71.06 85 GLN A CA 1
ATOM 630 C C . GLN A 1 85 ? -4.305 5.971 -9.138 1.00 71.06 85 GLN A C 1
ATOM 632 O O . GLN A 1 85 ? -4.026 5.541 -8.019 1.00 71.06 85 GLN A O 1
ATOM 637 N N . CYS A 1 86 ? -4.808 5.233 -10.118 1.00 74.56 86 CYS A N 1
ATOM 638 C CA . CYS A 1 86 ? -5.051 3.802 -10.070 1.00 74.56 86 CYS A CA 1
ATOM 639 C C . CYS A 1 86 ? -4.306 3.145 -11.230 1.00 74.56 86 CYS A C 1
ATOM 641 O O . CYS A 1 86 ? -4.015 3.783 -12.246 1.00 74.56 86 CYS A O 1
ATOM 643 N N . LEU A 1 87 ? -3.972 1.876 -11.048 1.00 79.06 87 LEU A N 1
ATOM 644 C CA . LEU A 1 87 ? -3.420 1.012 -12.079 1.00 79.06 87 LEU A CA 1
ATOM 645 C C . LEU A 1 87 ? -3.882 -0.413 -11.794 1.00 79.06 87 LEU A C 1
ATOM 647 O O . LEU A 1 87 ? -4.040 -0.778 -10.627 1.00 79.06 87 LEU A O 1
ATOM 651 N N . ASP A 1 88 ? -4.008 -1.207 -12.849 1.00 79.88 88 ASP A N 1
ATOM 652 C CA . ASP A 1 88 ? -4.143 -2.655 -12.732 1.00 79.88 88 ASP A CA 1
ATOM 653 C C . ASP A 1 88 ? -2.761 -3.303 -12.816 1.00 79.88 88 ASP A C 1
ATOM 655 O O . ASP A 1 88 ? -1.907 -2.893 -13.610 1.00 79.88 88 ASP A O 1
ATOM 659 N N . ILE A 1 89 ? -2.523 -4.293 -11.957 1.00 81.00 89 ILE A N 1
ATOM 660 C CA . ILE A 1 89 ? -1.236 -4.974 -11.848 1.00 81.00 89 ILE A CA 1
ATOM 661 C C . ILE A 1 89 ? -1.416 -6.468 -11.633 1.00 81.00 89 ILE A C 1
ATOM 663 O O . ILE A 1 89 ? -2.270 -6.905 -10.865 1.00 81.00 89 ILE A O 1
ATOM 667 N N . GLU A 1 90 ? -0.582 -7.251 -12.305 1.00 84.25 90 GLU A N 1
ATOM 668 C CA . GLU A 1 90 ? -0.630 -8.707 -12.257 1.00 84.25 90 GLU A CA 1
ATOM 669 C C . GLU A 1 90 ? 0.330 -9.250 -11.202 1.00 84.25 90 GLU A C 1
ATOM 671 O O . GLU A 1 90 ? 1.501 -8.866 -11.154 1.00 84.25 90 GLU A O 1
ATOM 676 N N . VAL A 1 91 ? -0.165 -10.151 -10.350 1.00 85.12 91 VAL A N 1
ATOM 677 C CA . VAL A 1 91 ? 0.654 -10.841 -9.347 1.00 85.12 91 VAL A CA 1
ATOM 678 C C . VAL A 1 91 ? 1.669 -11.731 -10.058 1.00 85.12 91 VAL A C 1
ATOM 680 O O . VAL A 1 91 ? 1.318 -12.502 -10.949 1.00 85.12 91 VAL A O 1
ATOM 683 N N . VAL A 1 92 ? 2.931 -11.638 -9.648 1.00 84.75 92 VAL A N 1
ATOM 684 C CA . VAL A 1 92 ? 4.031 -12.426 -10.206 1.00 84.75 92 VAL A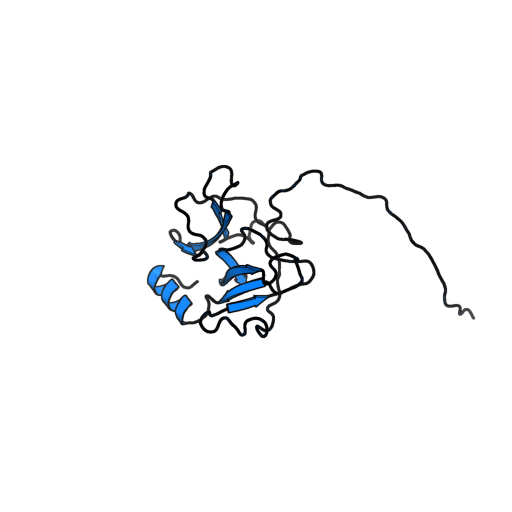 CA 1
ATOM 685 C C . VAL A 1 92 ? 4.703 -13.261 -9.126 1.00 84.75 92 VAL A C 1
ATOM 687 O O . VAL A 1 92 ? 4.685 -12.923 -7.942 1.00 84.75 92 VAL A O 1
ATOM 690 N N . ASP A 1 93 ? 5.323 -14.351 -9.565 1.00 77.69 93 ASP A N 1
ATOM 691 C CA . ASP A 1 93 ? 6.066 -15.277 -8.717 1.00 77.69 93 ASP A CA 1
ATOM 692 C C . ASP A 1 93 ? 7.145 -14.546 -7.878 1.00 77.69 93 ASP A C 1
ATOM 694 O O . ASP A 1 93 ? 7.950 -13.778 -8.427 1.00 77.69 93 ASP A O 1
ATOM 698 N N . PRO A 1 94 ? 7.180 -14.770 -6.549 1.00 69.00 94 PRO A N 1
ATOM 699 C CA . PRO A 1 94 ? 8.082 -14.093 -5.632 1.00 69.00 94 PRO A CA 1
ATOM 700 C C . PRO A 1 94 ? 9.526 -14.612 -5.661 1.00 69.00 94 PRO A C 1
ATOM 702 O O . PRO A 1 94 ? 10.284 -14.200 -4.791 1.00 69.00 94 PRO A O 1
ATOM 705 N N . ARG A 1 95 ? 9.960 -15.441 -6.624 1.00 66.44 95 ARG A N 1
ATOM 706 C CA . ARG A 1 95 ? 11.365 -15.910 -6.775 1.00 66.44 95 ARG A CA 1
ATOM 707 C C . ARG A 1 95 ? 12.452 -14.826 -6.626 1.00 66.44 95 ARG A C 1
ATOM 709 O O . ARG A 1 95 ? 13.601 -15.136 -6.360 1.00 66.44 95 ARG A O 1
ATOM 716 N N . PHE A 1 96 ? 12.113 -13.544 -6.757 1.00 60.91 96 PHE A N 1
ATOM 717 C CA . PHE A 1 96 ? 13.022 -12.417 -6.509 1.00 60.91 96 PHE A CA 1
ATOM 718 C C . PHE A 1 96 ? 13.167 -11.989 -5.028 1.00 60.91 96 PHE A C 1
ATOM 720 O O . PHE A 1 96 ? 13.985 -11.115 -4.739 1.00 60.91 96 PHE A O 1
ATOM 727 N N . LEU A 1 97 ? 12.380 -12.548 -4.100 1.00 64.69 97 LEU A N 1
ATOM 728 C CA . LEU A 1 97 ? 12.278 -12.164 -2.680 1.00 64.69 97 LEU A CA 1
ATOM 729 C C . LEU A 1 97 ? 13.028 -13.101 -1.715 1.00 64.69 97 LEU A C 1
ATOM 731 O O . LEU A 1 97 ? 12.826 -12.996 -0.503 1.00 64.69 97 LEU A O 1
ATOM 735 N N . GLU A 1 98 ? 13.908 -13.975 -2.223 1.00 57.09 98 GLU A N 1
ATOM 736 C CA . GLU A 1 98 ? 14.607 -15.047 -1.475 1.00 57.09 98 GLU A CA 1
ATOM 737 C C . GLU A 1 98 ? 15.352 -14.598 -0.195 1.00 57.09 98 GLU A C 1
ATOM 739 O O . GLU A 1 98 ? 15.739 -15.427 0.621 1.00 57.09 98 GLU A O 1
ATOM 744 N N . THR A 1 99 ? 15.510 -13.296 0.047 1.00 54.31 99 THR A N 1
ATOM 745 C CA . THR A 1 99 ? 16.199 -12.724 1.215 1.00 54.31 99 THR A CA 1
ATOM 746 C C . THR A 1 99 ? 15.281 -12.150 2.304 1.00 54.31 99 THR A C 1
ATOM 748 O O . THR A 1 99 ? 15.775 -11.645 3.310 1.00 54.31 99 THR A O 1
ATOM 751 N N . THR A 1 100 ? 13.954 -12.228 2.158 1.00 57.25 100 THR A N 1
ATOM 752 C CA . THR A 1 100 ? 12.981 -11.641 3.110 1.00 57.25 100 THR A CA 1
ATOM 753 C C . THR A 1 100 ? 12.187 -12.707 3.874 1.00 57.25 100 THR A C 1
ATOM 755 O O . THR A 1 100 ? 10.962 -12.713 3.871 1.00 57.25 100 THR A O 1
ATOM 758 N N . SER A 1 101 ? 12.876 -13.631 4.555 1.00 55.72 101 SER A N 1
ATOM 759 C CA . SER A 1 101 ? 12.265 -14.855 5.118 1.00 55.72 101 SER A CA 1
ATOM 760 C C . SER A 1 101 ? 11.233 -14.656 6.245 1.00 55.72 101 SER A C 1
ATOM 762 O O . SER A 1 101 ? 10.669 -15.638 6.717 1.00 55.72 101 SER A O 1
ATOM 764 N N . TYR A 1 102 ? 10.981 -13.422 6.694 1.00 56.09 102 TYR A N 1
ATOM 765 C CA . TYR A 1 102 ? 10.069 -13.119 7.810 1.00 56.09 102 TYR A CA 1
ATOM 766 C C . TYR A 1 102 ? 8.852 -12.270 7.424 1.00 56.09 102 TYR A C 1
ATOM 768 O O . TYR A 1 102 ? 8.086 -11.876 8.301 1.00 56.09 102 TYR A O 1
ATOM 776 N N . GLN A 1 103 ? 8.667 -11.937 6.145 1.00 69.44 103 GLN A N 1
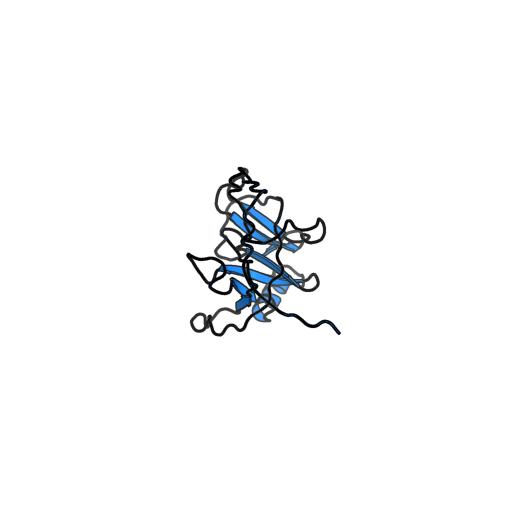ATOM 777 C CA . GLN A 1 103 ? 7.578 -11.059 5.716 1.00 69.44 103 GLN A CA 1
ATOM 778 C C . GLN A 1 103 ? 6.654 -11.799 4.748 1.00 69.44 103 GLN A C 1
ATOM 780 O O . GLN A 1 103 ? 7.101 -12.341 3.741 1.00 69.44 103 GLN A O 1
ATOM 785 N N . HIS A 1 104 ? 5.349 -11.809 5.039 1.00 85.31 104 HIS A N 1
ATOM 786 C CA . HIS A 1 104 ? 4.352 -12.307 4.092 1.00 85.31 104 HIS A CA 1
ATOM 787 C C . HIS A 1 104 ? 4.189 -11.262 2.993 1.00 85.31 104 HIS A C 1
ATOM 789 O O . HIS A 1 104 ? 3.479 -10.270 3.161 1.00 85.31 104 HIS A O 1
ATOM 795 N N . LEU A 1 105 ? 4.912 -11.454 1.897 1.00 86.44 105 LEU A N 1
ATOM 796 C CA . LEU A 1 105 ? 4.968 -10.532 0.774 1.00 86.44 105 LEU A CA 1
ATOM 797 C C . LEU A 1 105 ? 4.448 -11.207 -0.491 1.00 86.44 105 LEU A C 1
ATOM 799 O O . LEU A 1 105 ? 4.570 -12.419 -0.662 1.00 86.44 105 LEU A O 1
ATOM 803 N N . PHE A 1 106 ? 3.922 -10.400 -1.402 1.00 86.69 106 PHE A N 1
ATOM 804 C CA . PHE A 1 106 ? 3.721 -10.798 -2.787 1.00 86.69 106 PHE A CA 1
ATOM 805 C C . PHE A 1 106 ? 4.289 -9.734 -3.719 1.00 86.69 106 PHE A C 1
ATOM 807 O O . PHE A 1 106 ? 4.453 -8.566 -3.352 1.00 86.69 106 PHE A O 1
ATOM 814 N N . CYS A 1 107 ? 4.607 -10.165 -4.933 1.00 86.62 107 CYS A N 1
ATOM 815 C CA . CYS A 1 107 ? 5.109 -9.306 -5.987 1.00 86.62 107 CYS A CA 1
ATOM 816 C C . CYS A 1 107 ? 4.033 -9.112 -7.041 1.00 86.62 107 CYS A C 1
ATOM 818 O O . CYS A 1 107 ? 3.235 -10.011 -7.297 1.00 86.62 107 CYS A O 1
ATOM 820 N N . ALA A 1 108 ? 4.053 -7.965 -7.703 1.00 85.38 108 ALA A N 1
ATOM 821 C CA . ALA A 1 108 ? 3.212 -7.748 -8.865 1.00 85.38 108 ALA A CA 1
ATOM 822 C C . ALA A 1 108 ? 3.953 -6.880 -9.895 1.00 85.38 108 ALA A C 1
ATOM 824 O O . ALA A 1 108 ? 4.801 -6.052 -9.536 1.00 85.38 108 ALA A O 1
ATOM 825 N N . LYS A 1 109 ? 3.710 -7.119 -11.185 1.00 84.38 109 LYS A N 1
ATOM 826 C CA . LYS A 1 109 ? 4.365 -6.421 -12.295 1.00 84.38 109 LYS A CA 1
ATOM 827 C C . LYS A 1 109 ? 3.498 -6.472 -13.549 1.00 84.38 109 LYS A C 1
ATOM 829 O O . LYS A 1 109 ? 3.147 -7.551 -14.001 1.00 84.38 109 LYS A O 1
ATOM 834 N N . THR A 1 110 ? 3.304 -5.317 -14.176 1.00 82.31 110 THR A N 1
ATOM 835 C CA . THR A 1 110 ? 2.664 -5.193 -15.491 1.00 82.31 110 THR A CA 1
ATOM 836 C C . THR A 1 110 ? 3.502 -4.250 -16.366 1.00 82.31 110 THR A C 1
ATOM 838 O O . THR A 1 110 ? 4.129 -3.322 -15.840 1.00 82.31 110 THR A O 1
ATOM 841 N N . PRO A 1 111 ? 3.605 -4.468 -17.691 1.00 82.00 111 PRO A N 1
ATOM 842 C CA . PRO A 1 111 ? 4.378 -3.587 -18.561 1.00 82.00 111 PRO A CA 1
ATOM 843 C C . PRO A 1 111 ? 3.919 -2.129 -18.473 1.00 82.00 111 PRO A C 1
ATOM 845 O O . PRO A 1 111 ? 2.725 -1.846 -18.479 1.00 82.00 111 PRO A O 1
ATOM 848 N N . LYS A 1 112 ? 4.883 -1.199 -18.466 1.00 82.75 112 LYS A N 1
ATOM 849 C CA . LYS A 1 112 ? 4.661 0.260 -18.479 1.00 82.75 112 LYS A CA 1
ATOM 850 C C . LYS A 1 112 ? 3.975 0.840 -17.235 1.00 82.75 112 LYS A C 1
ATOM 852 O O . LYS A 1 112 ? 3.737 2.046 -17.231 1.00 82.75 112 LYS A O 1
ATOM 857 N N . VAL A 1 113 ? 3.729 0.048 -16.187 1.00 81.62 113 VAL A N 1
ATOM 858 C CA . VAL A 1 113 ? 3.205 0.539 -14.903 1.00 81.62 113 VAL A CA 1
ATOM 859 C C . VAL A 1 113 ? 4.143 0.222 -13.740 1.00 81.62 113 VAL A C 1
ATOM 861 O O . VAL A 1 113 ? 4.744 -0.849 -13.687 1.00 81.62 113 VAL A O 1
ATOM 864 N N . ASP A 1 114 ? 4.308 1.173 -12.819 1.00 82.81 114 ASP A N 1
ATOM 865 C CA . ASP A 1 114 ? 5.127 0.985 -11.616 1.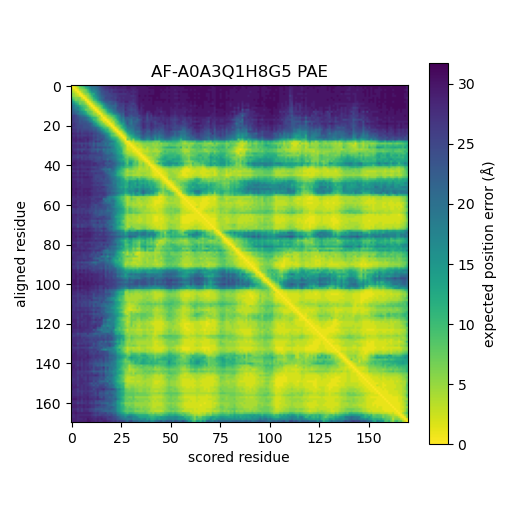00 82.81 114 ASP A CA 1
ATOM 866 C C . ASP A 1 114 ? 4.667 1.903 -10.478 1.00 82.81 114 ASP A C 1
ATOM 868 O O . ASP A 1 114 ? 4.150 3.009 -10.696 1.00 82.81 114 ASP A O 1
ATOM 872 N N . ILE A 1 115 ? 4.908 1.454 -9.249 1.00 83.44 115 ILE A N 1
ATOM 873 C CA . ILE A 1 115 ? 4.749 2.282 -8.059 1.00 83.44 115 ILE A CA 1
ATOM 874 C C . ILE A 1 115 ? 5.927 3.253 -7.953 1.00 83.44 115 ILE A C 1
ATOM 876 O O . ILE A 1 115 ? 7.069 2.934 -8.274 1.00 83.44 115 ILE A O 1
ATOM 880 N N . SER A 1 116 ? 5.665 4.456 -7.454 1.00 77.94 116 SER A N 1
ATOM 881 C CA . SER A 1 116 ? 6.709 5.454 -7.206 1.00 77.94 116 SER A CA 1
ATOM 882 C C . SER A 1 116 ? 6.678 6.000 -5.775 1.00 77.94 116 SER A C 1
ATOM 884 O O . SER A 1 116 ? 5.977 5.479 -4.895 1.00 77.94 116 SER A O 1
ATOM 886 N N . LYS A 1 117 ? 7.470 7.049 -5.522 1.00 73.00 117 LYS A N 1
ATOM 887 C CA . LYS A 1 117 ? 7.552 7.693 -4.214 1.00 73.00 117 LYS A CA 1
ATOM 888 C C . LYS A 1 117 ? 6.166 8.122 -3.736 1.00 73.00 117 LYS A C 1
ATOM 890 O O . LYS A 1 117 ? 5.437 8.880 -4.370 1.00 73.00 117 LYS A O 1
ATOM 895 N N . GLY A 1 118 ? 5.845 7.605 -2.563 1.00 74.12 118 GLY A N 1
ATOM 896 C CA . GLY A 1 118 ? 4.670 7.926 -1.792 1.00 74.12 118 GLY A CA 1
ATOM 897 C C . GLY A 1 118 ? 3.442 7.070 -2.024 1.00 74.12 118 GLY A C 1
ATOM 898 O O . GLY A 1 118 ? 2.447 7.325 -1.364 1.00 74.12 118 GLY A O 1
ATOM 899 N N . ASN A 1 119 ? 3.477 6.038 -2.860 1.00 79.38 119 ASN A N 1
ATOM 900 C CA . ASN A 1 119 ? 2.389 5.047 -2.832 1.00 79.38 119 ASN A CA 1
ATOM 901 C C . ASN A 1 119 ? 2.490 4.103 -1.641 1.00 79.38 119 ASN A C 1
ATOM 903 O O . ASN A 1 119 ? 1.498 3.464 -1.315 1.00 79.38 119 ASN A O 1
ATOM 907 N N . SER A 1 120 ? 3.665 4.016 -1.004 1.00 86.94 120 SER A N 1
ATOM 908 C CA . SER A 1 120 ? 3.867 3.202 0.193 1.00 86.94 120 SER A CA 1
ATOM 909 C C . SER A 1 120 ? 2.738 3.420 1.191 1.00 86.94 120 SER A C 1
ATOM 911 O O . SER A 1 120 ? 2.366 4.559 1.445 1.00 86.94 120 SER A O 1
ATOM 913 N N . GLY A 1 121 ? 2.180 2.343 1.725 1.00 88.56 121 GLY A N 1
ATOM 914 C CA . GLY A 1 121 ? 1.030 2.364 2.618 1.00 88.56 121 GLY A CA 1
ATOM 915 C C . GLY A 1 121 ? -0.334 2.319 1.930 1.00 88.56 121 GLY A C 1
ATOM 916 O O . GLY A 1 121 ? -1.310 1.971 2.582 1.00 88.56 121 GLY A O 1
ATOM 917 N N . GLY A 1 122 ? -0.427 2.614 0.630 1.00 87.62 122 GLY A N 1
ATOM 918 C CA . GLY A 1 122 ? -1.672 2.471 -0.127 1.00 87.62 122 GLY A CA 1
ATOM 919 C C . GLY A 1 122 ? -2.137 1.014 -0.214 1.00 87.62 122 GLY A C 1
ATOM 920 O O . GLY A 1 122 ? -1.323 0.095 -0.134 1.00 87.62 122 GLY A O 1
ATOM 921 N N . GLY A 1 123 ? -3.444 0.807 -0.367 1.00 88.19 123 GLY A N 1
ATOM 922 C CA . GLY A 1 123 ? -4.040 -0.524 -0.497 1.00 88.19 123 GLY A CA 1
ATOM 923 C C . GLY A 1 123 ? -3.981 -1.088 -1.915 1.00 88.19 123 GLY A C 1
ATOM 924 O O . GLY A 1 123 ? -4.134 -0.351 -2.888 1.00 88.19 123 GLY A O 1
ATOM 925 N N . VAL A 1 124 ? -3.808 -2.405 -2.009 1.00 88.56 124 VAL A N 1
ATOM 926 C CA . VAL A 1 124 ? -4.032 -3.212 -3.215 1.00 88.56 124 VAL A CA 1
ATOM 927 C C . VAL A 1 124 ? -5.400 -3.863 -3.082 1.00 88.56 124 VAL A C 1
ATOM 929 O O . VAL A 1 124 ? -5.615 -4.645 -2.154 1.00 88.56 124 VAL A O 1
ATOM 932 N N . VAL A 1 125 ? -6.318 -3.521 -3.983 1.00 85.31 125 VAL A N 1
ATOM 933 C CA . VAL A 1 125 ? -7.722 -3.939 -3.909 1.00 85.31 125 VAL A CA 1
ATOM 934 C C . VAL A 1 125 ? -8.014 -5.002 -4.961 1.00 85.31 125 VAL A C 1
ATOM 936 O O . VAL A 1 125 ? -7.617 -4.868 -6.115 1.00 85.31 125 VAL A O 1
ATOM 939 N N . TYR A 1 126 ? -8.741 -6.045 -4.571 1.00 81.06 126 TYR A N 1
ATOM 940 C CA . TYR A 1 126 ? -9.295 -7.047 -5.476 1.00 81.06 126 TYR A CA 1
ATOM 941 C C . TYR A 1 126 ? -10.711 -7.397 -5.020 1.00 81.06 126 TYR A C 1
ATOM 943 O O . TYR A 1 126 ? -10.918 -7.662 -3.839 1.00 81.06 126 TYR A O 1
ATOM 951 N N . LYS A 1 127 ? -11.692 -7.383 -5.934 1.00 80.50 127 LYS A N 1
ATOM 952 C CA . LYS A 1 127 ? -13.113 -7.652 -5.618 1.00 80.50 127 LYS A CA 1
ATOM 953 C C . LYS A 1 127 ? -13.591 -6.912 -4.352 1.00 80.50 127 LYS A C 1
ATOM 955 O O . LYS A 1 127 ? -14.092 -7.535 -3.420 1.00 80.50 127 LYS A O 1
ATOM 960 N N . ASP A 1 128 ? -13.351 -5.601 -4.312 1.00 76.38 128 ASP A N 1
ATOM 961 C CA . ASP A 1 128 ? -13.749 -4.696 -3.221 1.00 76.38 128 ASP A CA 1
ATOM 962 C C . ASP A 1 128 ? -13.151 -4.995 -1.832 1.00 76.38 128 ASP A C 1
ATOM 964 O O . ASP A 1 128 ? -13.630 -4.479 -0.825 1.00 76.38 128 ASP A O 1
ATOM 968 N N . ARG A 1 129 ? -12.074 -5.785 -1.755 1.00 79.56 129 ARG A N 1
ATOM 969 C CA . ARG A 1 129 ? -11.332 -6.056 -0.512 1.00 79.56 129 ARG A CA 1
ATOM 970 C C . ARG A 1 129 ? -9.871 -5.682 -0.633 1.00 79.56 129 ARG A C 1
ATOM 972 O O . ARG A 1 129 ? -9.303 -5.741 -1.726 1.00 79.56 129 ARG A O 1
ATOM 979 N N . ILE A 1 130 ? -9.246 -5.327 0.486 1.00 85.69 130 ILE A N 1
ATOM 980 C CA . ILE A 1 130 ? -7.832 -4.954 0.511 1.00 85.69 130 ILE A CA 1
ATOM 981 C C . ILE A 1 130 ? -7.011 -6.220 0.774 1.00 85.69 130 ILE A C 1
ATOM 983 O O . ILE A 1 130 ? -7.078 -6.810 1.845 1.00 85.69 130 ILE A O 1
ATOM 987 N N . TYR A 1 131 ? -6.206 -6.634 -0.202 1.00 87.81 131 TYR A N 1
ATOM 988 C CA . TYR A 1 131 ? -5.352 -7.827 -0.098 1.00 87.81 131 TYR A CA 1
ATOM 989 C C . TYR A 1 131 ? -3.908 -7.496 0.245 1.00 87.81 131 TYR A C 1
ATOM 991 O O . TYR A 1 131 ? -3.165 -8.349 0.741 1.00 87.81 131 TYR A O 1
ATOM 999 N N . GLY A 1 132 ? -3.493 -6.254 0.004 1.00 89.62 132 GLY A N 1
ATOM 1000 C CA . GLY A 1 132 ? -2.138 -5.865 0.324 1.00 89.62 132 GLY A CA 1
ATOM 1001 C C . GLY A 1 132 ? -1.924 -4.403 0.618 1.00 89.62 132 GLY A C 1
ATOM 1002 O O . GLY A 1 132 ? -2.758 -3.548 0.332 1.00 89.62 132 GLY A O 1
ATOM 1003 N N . VAL A 1 133 ? -0.756 -4.143 1.189 1.00 90.88 133 VAL A N 1
ATOM 1004 C CA . VAL A 1 133 ? -0.249 -2.801 1.466 1.00 90.88 133 VAL A CA 1
ATOM 1005 C C . VAL A 1 133 ? 1.006 -2.591 0.634 1.00 90.88 133 VAL A C 1
ATOM 1007 O O . VAL A 1 133 ? 1.942 -3.388 0.695 1.00 90.88 133 VAL A O 1
ATOM 1010 N N . ILE A 1 134 ? 1.033 -1.511 -0.142 1.00 89.88 134 ILE A N 1
ATOM 1011 C CA . ILE A 1 134 ? 2.180 -1.124 -0.965 1.00 89.88 134 ILE A CA 1
ATOM 1012 C C . ILE A 1 134 ? 3.381 -0.861 -0.056 1.00 89.88 134 ILE A C 1
ATOM 1014 O O . ILE A 1 134 ? 3.294 -0.041 0.859 1.00 89.88 134 ILE A O 1
ATOM 1018 N N . THR A 1 135 ? 4.524 -1.496 -0.316 1.00 87.00 135 THR A N 1
ATOM 1019 C CA . THR A 1 135 ? 5.740 -1.267 0.477 1.00 87.00 135 THR A CA 1
ATOM 1020 C C . THR A 1 135 ? 6.763 -0.463 -0.310 1.00 87.00 135 THR A C 1
ATOM 1022 O O . THR A 1 135 ? 6.957 0.725 -0.030 1.00 87.00 135 THR A O 1
ATOM 1025 N N . PHE A 1 136 ? 7.393 -1.078 -1.307 1.00 82.69 136 PHE A N 1
ATOM 1026 C CA . PHE A 1 136 ? 8.491 -0.513 -2.085 1.00 82.69 136 PHE A CA 1
ATOM 1027 C C . PHE A 1 136 ? 8.558 -1.122 -3.491 1.00 82.69 136 PHE A C 1
ATOM 1029 O O . PHE A 1 136 ? 8.140 -2.256 -3.719 1.00 82.69 136 PHE A O 1
ATOM 1036 N N . SER A 1 137 ? 9.104 -0.362 -4.447 1.00 81.31 137 SER A N 1
ATOM 1037 C CA . SER A 1 137 ? 9.440 -0.909 -5.768 1.00 81.31 137 SER A CA 1
ATOM 1038 C C . SER A 1 137 ? 10.664 -1.817 -5.648 1.00 81.31 137 SER A C 1
ATOM 1040 O O . SER A 1 137 ? 11.593 -1.520 -4.891 1.00 81.31 137 SER A O 1
ATOM 1042 N N . GLY A 1 138 ? 10.698 -2.910 -6.411 1.00 72.19 138 GLY A N 1
ATOM 1043 C CA . GLY A 1 138 ? 11.849 -3.810 -6.450 1.00 72.19 138 GLY A CA 1
ATOM 1044 C C . GLY A 1 138 ? 13.100 -3.177 -7.068 1.00 72.19 138 GLY A C 1
ATOM 1045 O O . GLY A 1 138 ? 14.207 -3.670 -6.841 1.00 72.19 138 GLY A O 1
ATOM 1046 N N . ALA A 1 139 ? 12.965 -2.087 -7.831 1.00 76.19 139 ALA A N 1
ATOM 1047 C CA . ALA A 1 139 ? 14.080 -1.354 -8.424 1.00 76.19 139 ALA A CA 1
ATOM 1048 C C . ALA A 1 139 ? 14.174 0.066 -7.845 1.00 76.19 139 ALA A C 1
ATOM 1050 O O . ALA A 1 139 ? 13.216 0.830 -7.857 1.00 76.19 139 ALA A O 1
ATOM 1051 N N . ARG A 1 140 ? 15.361 0.447 -7.351 1.00 72.38 140 ARG A N 1
ATOM 1052 C CA . ARG A 1 140 ? 15.573 1.766 -6.722 1.00 72.38 140 ARG A CA 1
ATOM 1053 C C . ARG A 1 140 ? 15.754 2.912 -7.720 1.00 72.38 140 ARG A C 1
ATOM 1055 O O . ARG A 1 140 ? 15.529 4.060 -7.355 1.00 72.38 140 ARG A O 1
ATOM 1062 N N . THR A 1 141 ? 16.214 2.612 -8.936 1.00 76.81 141 THR A N 1
ATOM 1063 C CA . THR A 1 141 ? 16.691 3.624 -9.897 1.00 76.81 141 THR A CA 1
ATOM 1064 C C . THR A 1 141 ? 16.005 3.580 -11.260 1.00 76.81 141 THR A C 1
ATOM 1066 O O . THR A 1 141 ? 16.023 4.587 -11.957 1.00 76.81 141 THR A O 1
ATOM 1069 N N . HIS A 1 142 ? 15.383 2.459 -11.638 1.00 82.94 142 HIS A N 1
ATOM 1070 C CA . HIS A 1 142 ? 14.755 2.285 -12.950 1.00 82.94 142 HIS A CA 1
ATOM 1071 C C . HIS A 1 142 ? 13.364 1.674 -12.797 1.00 82.94 142 HIS A C 1
ATOM 1073 O O . HIS A 1 142 ? 13.233 0.571 -12.268 1.00 82.94 142 HIS A O 1
ATOM 1079 N N . ALA A 1 143 ? 12.345 2.381 -13.283 1.00 82.31 143 ALA A N 1
ATOM 1080 C CA . ALA A 1 143 ? 10.975 1.883 -13.302 1.00 82.31 143 ALA A CA 1
ATOM 1081 C C . ALA A 1 143 ? 10.832 0.673 -14.241 1.00 82.31 143 ALA A C 1
ATOM 1083 O O . ALA A 1 143 ? 11.582 0.537 -15.209 1.00 82.31 143 ALA A O 1
ATOM 1084 N N . PHE A 1 144 ? 9.853 -0.191 -13.973 1.00 84.06 144 PHE A N 1
ATOM 1085 C CA . PHE A 1 144 ? 9.464 -1.350 -14.795 1.00 84.06 144 PHE A CA 1
ATOM 1086 C C . PHE A 1 144 ? 10.487 -2.495 -14.866 1.00 84.06 144 PHE A C 1
ATOM 1088 O O . PHE A 1 144 ? 10.215 -3.537 -15.470 1.00 84.06 144 PHE A O 1
ATOM 1095 N N . VAL A 1 145 ? 11.667 -2.344 -14.260 1.00 83.25 145 VAL A N 1
ATOM 1096 C CA . VAL A 1 145 ? 12.731 -3.354 -14.339 1.00 83.25 145 VAL A CA 1
ATOM 1097 C C . VAL A 1 145 ? 12.430 -4.529 -13.412 1.00 83.25 145 VAL A C 1
ATOM 1099 O O . VAL A 1 145 ? 12.449 -5.682 -13.850 1.00 83.25 145 VAL A O 1
ATOM 1102 N N . LYS A 1 146 ? 12.062 -4.259 -12.158 1.00 85.75 146 LYS A N 1
ATOM 1103 C CA . LYS A 1 146 ? 11.742 -5.281 -11.150 1.00 85.75 146 LYS A CA 1
ATOM 1104 C C . LYS A 1 146 ? 10.285 -5.170 -10.688 1.00 85.75 146 LYS A C 1
ATOM 1106 O O . LYS A 1 146 ? 9.717 -4.089 -10.802 1.00 85.75 146 LYS A O 1
ATOM 1111 N N . PRO A 1 147 ? 9.680 -6.263 -10.190 1.00 86.19 147 PRO A N 1
ATOM 1112 C CA . PRO A 1 147 ? 8.334 -6.217 -9.630 1.00 86.19 147 PRO A CA 1
ATOM 1113 C C . PRO A 1 147 ? 8.221 -5.244 -8.456 1.00 86.19 147 PRO A C 1
ATOM 1115 O O . PRO A 1 147 ? 9.180 -5.042 -7.708 1.00 86.19 147 PRO A O 1
ATOM 1118 N N . ALA A 1 148 ? 7.034 -4.678 -8.278 1.00 86.38 148 ALA A N 1
ATOM 1119 C CA . ALA A 1 148 ? 6.661 -3.988 -7.055 1.00 86.38 148 ALA A CA 1
ATOM 1120 C C . ALA A 1 148 ? 6.377 -5.011 -5.947 1.00 86.38 148 ALA A C 1
ATOM 1122 O O . ALA A 1 148 ? 5.931 -6.125 -6.233 1.00 86.38 148 ALA A O 1
ATOM 1123 N N . VAL A 1 149 ? 6.641 -4.631 -4.698 1.00 87.00 149 VAL A N 1
ATOM 1124 C CA . VAL A 1 149 ? 6.483 -5.500 -3.528 1.00 87.00 149 VAL A CA 1
ATOM 1125 C C . VAL A 1 149 ? 5.373 -4.963 -2.632 1.00 87.00 149 VAL A C 1
ATOM 1127 O O . VAL A 1 149 ? 5.235 -3.751 -2.426 1.00 87.00 149 VAL A O 1
ATOM 1130 N N . PHE A 1 150 ? 4.574 -5.884 -2.103 1.00 89.44 150 PHE A N 1
ATOM 1131 C CA . PHE A 1 150 ? 3.399 -5.597 -1.291 1.00 89.44 150 PHE A CA 1
ATOM 1132 C C . PHE A 1 150 ? 3.368 -6.543 -0.091 1.00 89.44 150 PHE A C 1
ATOM 1134 O O . PHE A 1 150 ? 3.731 -7.713 -0.213 1.00 89.44 150 PHE A O 1
ATOM 1141 N N . MET A 1 151 ? 2.918 -6.061 1.068 1.00 89.94 151 MET A N 1
ATOM 1142 C CA . MET A 1 151 ? 2.575 -6.948 2.183 1.00 89.94 151 MET A CA 1
ATOM 1143 C C . MET A 1 151 ? 1.278 -7.674 1.867 1.00 89.94 151 MET A C 1
ATOM 1145 O O . MET A 1 151 ? 0.302 -7.027 1.504 1.00 89.94 151 MET A O 1
ATOM 1149 N N . ASN A 1 152 ? 1.261 -8.989 2.051 1.00 89.94 152 ASN A N 1
ATOM 1150 C CA . ASN A 1 152 ? 0.062 -9.811 2.002 1.00 89.94 152 ASN A CA 1
ATOM 1151 C C . ASN A 1 152 ? -0.685 -9.694 3.333 1.00 89.94 152 ASN A C 1
ATOM 1153 O O . ASN A 1 152 ? -0.382 -10.427 4.272 1.00 89.94 152 ASN A O 1
ATOM 1157 N N . ILE A 1 153 ? -1.661 -8.791 3.423 1.00 89.94 153 ILE A N 1
ATOM 1158 C CA . ILE A 1 153 ? -2.445 -8.626 4.658 1.00 89.94 153 ILE A CA 1
ATOM 1159 C C . ILE A 1 153 ? -3.549 -9.675 4.806 1.00 89.94 153 ILE A C 1
ATOM 1161 O O . ILE A 1 153 ? -4.123 -9.801 5.882 1.00 89.94 153 ILE A O 1
ATOM 1165 N N . TYR A 1 154 ? -3.809 -10.450 3.750 1.00 87.56 154 TYR A N 1
ATOM 1166 C CA . TYR A 1 154 ? -4.738 -11.575 3.780 1.00 87.56 154 TYR A CA 1
ATOM 1167 C C . TYR A 1 154 ? -4.119 -12.837 4.404 1.00 87.56 154 TYR A C 1
ATOM 1169 O O . TYR A 1 154 ? -4.801 -13.835 4.615 1.00 87.56 154 TYR A O 1
ATOM 1177 N N . HIS A 1 155 ? -2.822 -12.810 4.726 1.00 89.31 155 HIS A N 1
ATOM 1178 C CA . HIS A 1 155 ? -2.206 -13.862 5.522 1.00 89.31 155 HIS A CA 1
ATOM 1179 C C . HIS A 1 155 ? -2.839 -13.919 6.923 1.00 89.31 155 HIS A C 1
ATOM 1181 O O . HIS A 1 155 ? -3.048 -12.880 7.552 1.00 89.31 155 HIS A O 1
ATOM 1187 N N . GLU A 1 156 ? -3.097 -15.127 7.435 1.00 88.19 156 GLU A N 1
ATOM 1188 C CA . GLU A 1 156 ? -3.884 -15.365 8.657 1.00 88.19 156 GLU A CA 1
ATOM 1189 C C . GLU A 1 156 ? -3.418 -14.541 9.864 1.00 88.19 156 GLU A C 1
ATOM 1191 O O . GLU A 1 156 ? -4.236 -14.010 10.614 1.00 88.19 156 GLU A O 1
ATOM 1196 N N . SER A 1 157 ? -2.102 -14.398 10.042 1.00 88.81 157 SER A N 1
ATOM 1197 C CA . SER A 1 157 ? -1.513 -13.622 11.138 1.00 88.81 157 SER A CA 1
ATOM 1198 C C . SER A 1 157 ? -1.891 -12.139 11.090 1.00 88.81 157 SER A C 1
ATOM 1200 O O . SER A 1 157 ? -2.238 -11.562 12.123 1.00 88.81 157 SER A O 1
ATOM 1202 N N . TYR A 1 158 ? -1.861 -11.522 9.907 1.00 90.00 158 TYR A N 1
ATOM 1203 C CA . TYR A 1 158 ? -2.204 -10.112 9.742 1.00 90.00 158 TYR A CA 1
ATOM 1204 C C . TYR A 1 158 ? -3.705 -9.895 9.751 1.00 90.00 158 TYR A C 1
ATOM 1206 O O . TYR A 1 158 ? -4.160 -8.982 10.436 1.00 90.00 158 TYR A O 1
ATOM 1214 N N . LEU A 1 159 ? -4.470 -10.749 9.072 1.00 88.62 159 LEU A N 1
ATOM 1215 C CA . LEU A 1 159 ? -5.923 -10.637 9.061 1.00 88.62 159 LEU A CA 1
ATOM 1216 C C . LEU A 1 159 ? -6.477 -10.758 10.484 1.00 88.62 159 LEU A C 1
ATOM 1218 O O . LEU A 1 159 ? -7.228 -9.895 10.924 1.00 88.62 159 LEU A O 1
ATOM 1222 N N . ARG A 1 160 ? -6.005 -11.746 11.258 1.00 90.94 160 ARG A N 1
ATOM 1223 C CA . ARG A 1 160 ? -6.378 -11.901 12.669 1.00 90.94 160 ARG A CA 1
ATOM 1224 C C . ARG A 1 160 ? -6.043 -10.663 13.493 1.00 90.94 160 ARG A C 1
ATOM 1226 O O . ARG A 1 160 ? -6.875 -10.225 14.282 1.00 90.94 160 ARG A O 1
ATOM 1233 N N . TRP A 1 161 ? -4.843 -10.106 13.330 1.00 91.25 161 TRP A N 1
ATOM 1234 C CA . TRP A 1 161 ? -4.437 -8.901 14.053 1.00 91.25 161 TRP A CA 1
ATOM 1235 C C . TRP A 1 161 ? -5.300 -7.685 13.682 1.00 91.25 161 TRP A C 1
ATOM 1237 O O . TRP A 1 161 ? -5.739 -6.961 14.578 1.00 91.25 161 TRP A O 1
ATOM 1247 N N . ILE A 1 162 ? -5.589 -7.484 12.391 1.00 90.19 162 ILE A N 1
ATOM 1248 C CA . ILE A 1 162 ? -6.460 -6.403 11.909 1.00 90.19 162 ILE A CA 1
ATOM 1249 C C . ILE A 1 162 ? -7.865 -6.572 12.489 1.00 90.19 162 ILE A C 1
ATOM 1251 O O . ILE A 1 162 ? -8.374 -5.632 13.098 1.00 90.19 162 ILE A O 1
ATOM 1255 N N . THR A 1 163 ? -8.459 -7.764 12.396 1.00 90.50 163 THR A N 1
ATOM 1256 C CA . THR A 1 163 ? -9.799 -8.031 12.934 1.00 90.50 163 THR A CA 1
ATOM 1257 C C . THR A 1 163 ? -9.847 -7.817 14.447 1.00 90.50 163 THR A C 1
ATOM 1259 O O . THR A 1 163 ? -10.771 -7.177 14.942 1.00 90.50 163 THR A O 1
ATOM 1262 N N . GLN A 1 164 ? -8.836 -8.269 15.198 1.00 91.75 164 GLN A N 1
ATOM 1263 C CA . GLN A 1 164 ? -8.772 -8.069 16.653 1.00 91.75 164 GLN A CA 1
ATOM 1264 C C . GLN A 1 164 ? -8.575 -6.602 17.058 1.00 91.75 164 GLN A C 1
ATOM 1266 O O . GLN A 1 164 ? -9.076 -6.189 18.099 1.00 91.75 164 GLN A O 1
ATOM 1271 N N . THR A 1 165 ? -7.847 -5.821 16.258 1.00 90.44 165 THR A N 1
ATOM 1272 C CA . THR A 1 165 ? -7.532 -4.417 16.569 1.00 90.44 165 THR A CA 1
ATOM 1273 C C . THR A 1 165 ? -8.659 -3.476 16.152 1.00 90.44 165 THR A C 1
ATOM 1275 O O . THR A 1 165 ? -9.008 -2.554 16.885 1.00 90.44 165 THR A O 1
ATOM 1278 N N . VAL A 1 166 ? -9.223 -3.695 14.964 1.00 88.25 166 VAL A N 1
ATOM 1279 C CA . VAL A 1 166 ? -10.179 -2.784 14.322 1.00 88.25 166 VAL A CA 1
ATOM 1280 C C . VAL A 1 166 ? -11.629 -3.230 14.538 1.00 88.25 166 VAL A C 1
ATOM 1282 O O . VAL A 1 166 ? -12.532 -2.396 14.497 1.00 88.25 166 VAL A O 1
ATOM 1285 N N . GLY A 1 167 ? -11.870 -4.523 14.778 1.00 81.06 167 GLY A N 1
ATOM 1286 C CA . GLY A 1 167 ? -13.214 -5.094 14.912 1.00 81.06 167 GLY A CA 1
ATOM 1287 C C . GLY A 1 167 ? -13.940 -5.302 13.579 1.00 81.06 167 GLY A C 1
ATOM 1288 O O . GLY A 1 167 ? -15.168 -5.344 13.560 1.00 81.06 167 GLY A O 1
ATOM 1289 N N . VAL A 1 168 ? -13.205 -5.384 12.465 1.00 72.88 168 VAL A N 1
ATOM 1290 C CA . VAL A 1 168 ? -13.747 -5.580 11.109 1.00 72.88 168 VAL A CA 1
ATOM 1291 C C . VAL A 1 168 ? -12.887 -6.568 10.326 1.00 72.88 168 VAL A C 1
ATOM 1293 O O . VAL A 1 168 ? -11.674 -6.616 10.526 1.00 72.88 168 VAL A O 1
ATOM 1296 N N . ASP A 1 169 ? -13.504 -7.301 9.402 1.00 64.25 169 ASP A N 1
ATOM 1297 C CA . ASP A 1 169 ? -12.772 -8.080 8.404 1.00 64.25 169 ASP A CA 1
ATOM 1298 C C . ASP A 1 169 ? -12.377 -7.163 7.240 1.00 64.25 169 ASP A C 1
ATOM 1300 O O . ASP A 1 169 ? -13.244 -6.530 6.631 1.00 64.25 169 ASP A O 1
ATOM 1304 N N . ALA A 1 170 ? -11.073 -7.074 6.967 1.00 54.75 170 ALA A N 1
ATOM 1305 C CA . ALA A 1 170 ? -10.505 -6.250 5.895 1.00 54.75 170 ALA A CA 1
ATOM 1306 C C . ALA A 1 170 ? -10.674 -6.849 4.479 1.00 54.75 170 ALA A C 1
ATOM 1308 O O . ALA A 1 170 ? -10.984 -8.061 4.338 1.00 54.75 170 ALA A O 1
#

Nearest PDB structures (foldseek):
  8dg6-assembly1_A  TM=7.156E-01  e=3.050E-05  Homo sapiens
  5fah-assembly1_A  TM=7.745E-01  e=1.519E-04  Homo sapiens
  5tcc-assembly7_G  TM=7.619E-01  e=2.269E-04  Homo sapiens
  1dfp-assembly1_B  TM=7.457E-01  e=4.025E-04  Homo sapiens
  8d95-assembly1_A  TM=7.465E-01  e=6.744E-04  Homo sapiens

InterPro domains:
  IPR001254 Serine proteases, trypsin domain [PF00089] (29-73)
  IPR001254 Serine proteases, trypsin domain [PF00089] (82-162)
  IPR001254 Serine proteases, trypsin domain [SM00020] (28-162)
  IPR009003 Peptidase S1, PA clan [SSF50494] (23-167)
  IPR018114 Serine proteases, trypsin family, histidine active site [PS00134] (68-73)